Protein AF-A0A352QQM8-F1 (afdb_monomer)

Solvent-accessible surface area (backbone atoms only — not comparable to full-atom values): 3737 Å² total; per-residue (Å²): 138,89,84,88,84,88,72,93,51,65,81,75,49,56,80,35,88,63,42,75,41,72,53,96,93,37,83,76,47,76,38,35,50,70,57,36,46,74,67,58,44,69,63,30,51,55,48,54,58,62,49,57,69,65,72,76,113

Foldseek 3Di:
DDDDDDDPAVVVQLPPQKDFDDDPNDGPDIDHLVVVCVVCDPSVVSVCVRVVVVVVD

Secondary structure (DSSP, 8-state):
-------SSHHHHTT-S-EEEEETTEEEEEE-HHHHHHHTSHHHHHHHHHHHTTS--

Radius of gyration: 11.67 Å; Cα contacts (8 Å, |Δi|>4): 50; chains: 1; bounding box: 28×24×33 Å

pLDDT: mean 84.85, std 12.96, range [40.75, 94.75]

Sequence (57 aa):
RTTLVIAHRLSTVEHADQVLVLDGGKLVEQGTHAQLLARGGLYAHLHRMQFRESEAG

Structure (mmCIF, N/CA/C/O backbone):
data_AF-A0A352QQM8-F1
#
_entry.id   AF-A0A352QQM8-F1
#
loop_
_atom_site.group_PDB
_atom_site.id
_atom_site.type_symbol
_atom_site.label_atom_id
_atom_site.label_alt_id
_atom_site.label_comp_id
_atom_site.label_asym_id
_atom_site.label_entity_id
_atom_site.label_seq_id
_atom_site.pdbx_PDB_ins_code
_atom_site.Cartn_x
_atom_site.Cartn_y
_atom_site.Cartn_z
_atom_site.occupancy
_atom_site.B_iso_or_equiv
_atom_site.auth_seq_id
_atom_site.auth_comp_id
_atom_site.auth_asym_id
_atom_site.auth_atom_id
_atom_site.pdbx_PDB_model_num
ATOM 1 N N . ARG A 1 1 ? 14.460 1.112 12.103 1.00 83.31 1 ARG A N 1
ATOM 2 C CA . ARG A 1 1 ? 13.673 2.368 12.033 1.00 83.31 1 ARG A CA 1
ATOM 3 C C . ARG A 1 1 ? 12.443 2.047 11.210 1.00 83.31 1 ARG A C 1
ATOM 5 O O . ARG A 1 1 ? 12.621 1.464 10.154 1.00 83.31 1 ARG A O 1
ATOM 12 N N . THR A 1 2 ? 11.251 2.363 11.700 1.00 89.00 2 THR A N 1
ATOM 13 C CA . THR A 1 2 ? 9.993 2.051 11.007 1.00 89.00 2 THR A CA 1
ATOM 14 C C . THR A 1 2 ? 9.324 3.357 10.621 1.00 89.00 2 THR A C 1
ATOM 16 O O . THR A 1 2 ? 9.245 4.259 11.454 1.00 89.00 2 THR A O 1
ATOM 19 N N . THR A 1 3 ? 8.870 3.455 9.376 1.00 89.62 3 THR A N 1
ATOM 20 C CA . THR A 1 3 ? 8.192 4.639 8.845 1.00 89.62 3 THR A CA 1
ATOM 21 C C . THR A 1 3 ? 6.826 4.215 8.334 1.00 89.62 3 THR A C 1
ATOM 23 O O . THR A 1 3 ? 6.728 3.282 7.542 1.00 89.62 3 THR A O 1
ATOM 26 N N . LEU A 1 4 ? 5.779 4.896 8.791 1.00 90.38 4 LEU A N 1
ATOM 27 C CA . LEU A 1 4 ? 4.420 4.720 8.296 1.00 90.38 4 LEU A CA 1
ATOM 28 C C . LEU A 1 4 ? 4.047 5.959 7.486 1.00 90.38 4 LEU A C 1
ATOM 30 O O . LEU A 1 4 ? 4.161 7.075 7.990 1.00 90.38 4 LEU A O 1
ATOM 34 N N . VAL A 1 5 ? 3.609 5.760 6.245 1.00 88.31 5 VAL A N 1
ATOM 35 C CA . VAL A 1 5 ? 3.205 6.844 5.345 1.00 88.31 5 VAL A CA 1
ATOM 36 C C . VAL A 1 5 ? 1.768 6.607 4.903 1.00 88.31 5 VAL A C 1
ATOM 38 O O . VAL A 1 5 ? 1.438 5.533 4.408 1.00 88.31 5 VAL A O 1
ATOM 41 N N . ILE A 1 6 ? 0.925 7.624 5.071 1.00 89.50 6 ILE A N 1
ATOM 42 C CA . ILE A 1 6 ? -0.427 7.672 4.511 1.00 89.50 6 ILE A CA 1
ATOM 43 C C . ILE A 1 6 ? -0.385 8.712 3.398 1.00 89.50 6 ILE A C 1
ATOM 45 O O . ILE A 1 6 ? -0.089 9.878 3.653 1.00 89.50 6 ILE A O 1
ATOM 49 N N . ALA A 1 7 ? -0.635 8.291 2.162 1.00 84.81 7 ALA A N 1
ATOM 50 C CA . ALA A 1 7 ? -0.551 9.163 1.001 1.00 84.81 7 ALA A CA 1
ATOM 51 C C . ALA A 1 7 ? -1.757 8.976 0.085 1.00 84.81 7 ALA A C 1
ATOM 53 O O . ALA A 1 7 ? -2.249 7.868 -0.110 1.00 84.81 7 ALA A O 1
ATOM 54 N N . HIS A 1 8 ? -2.186 10.082 -0.520 1.00 83.06 8 HIS A N 1
ATOM 55 C CA . HIS A 1 8 ? -3.195 10.071 -1.577 1.00 83.06 8 HIS A CA 1
ATOM 56 C C . HIS A 1 8 ? -2.591 9.820 -2.962 1.00 83.06 8 HIS A C 1
ATOM 58 O O . HIS A 1 8 ? -3.322 9.462 -3.877 1.00 83.06 8 HIS A O 1
ATOM 64 N N . ARG A 1 9 ? -1.273 10.002 -3.134 1.00 80.69 9 ARG A N 1
ATOM 65 C CA . ARG A 1 9 ? -0.562 9.762 -4.398 1.00 80.69 9 ARG A CA 1
ATOM 66 C C . ARG A 1 9 ? 0.094 8.388 -4.358 1.00 80.69 9 ARG A C 1
ATOM 68 O O . ARG A 1 9 ? 0.878 8.118 -3.447 1.00 80.69 9 ARG A O 1
ATOM 75 N N . LEU A 1 10 ? -0.181 7.548 -5.354 1.00 81.31 10 LEU A N 1
ATOM 76 C CA . LEU A 1 10 ? 0.390 6.204 -5.399 1.00 81.31 10 LEU A CA 1
ATOM 77 C C . LEU A 1 10 ? 1.911 6.204 -5.571 1.00 81.31 10 LEU A C 1
ATOM 79 O O . LEU A 1 10 ? 2.571 5.346 -4.996 1.00 81.31 10 LEU A O 1
ATOM 83 N N . SER A 1 11 ? 2.470 7.197 -6.265 1.00 81.69 11 SER A N 1
ATOM 84 C CA . SER A 1 11 ? 3.921 7.352 -6.446 1.00 81.69 11 SER A CA 1
ATOM 85 C C . SER A 1 11 ? 4.690 7.420 -5.119 1.00 81.69 11 SER A C 1
ATOM 87 O O . SER A 1 11 ? 5.851 7.044 -5.041 1.00 81.69 11 SER A O 1
ATOM 89 N N . THR A 1 12 ? 4.053 7.894 -4.041 1.00 81.75 12 THR A N 1
ATOM 90 C CA . THR A 1 12 ? 4.675 7.954 -2.710 1.00 81.75 12 THR A CA 1
ATOM 91 C C . THR A 1 12 ? 4.733 6.582 -2.033 1.00 81.75 12 THR A C 1
ATOM 93 O O . THR A 1 12 ? 5.636 6.335 -1.240 1.00 81.75 12 THR A O 1
ATOM 96 N N . VAL A 1 13 ? 3.786 5.687 -2.332 1.00 85.00 13 VAL A N 1
ATOM 97 C CA . VAL A 1 13 ? 3.708 4.340 -1.733 1.00 85.00 13 VAL A CA 1
ATOM 98 C C . VAL A 1 13 ? 4.294 3.249 -2.631 1.00 85.00 13 VAL A C 1
ATOM 100 O O . VAL A 1 13 ? 4.407 2.108 -2.199 1.00 85.00 13 VAL A O 1
ATOM 103 N N . GLU A 1 14 ? 4.688 3.582 -3.860 1.00 83.50 14 GLU A N 1
ATOM 104 C CA . GLU A 1 14 ? 5.297 2.657 -4.824 1.00 83.50 14 GLU A CA 1
ATOM 105 C C . GLU A 1 14 ? 6.604 2.038 -4.305 1.00 83.50 14 GLU A C 1
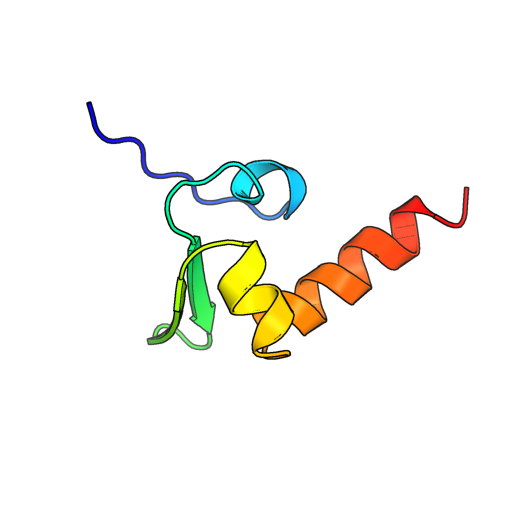ATOM 107 O O . GLU A 1 14 ? 6.847 0.848 -4.487 1.00 83.50 14 GLU A O 1
ATOM 112 N N . HIS A 1 15 ? 7.408 2.824 -3.587 1.00 84.81 15 HIS A N 1
ATOM 113 C CA . HIS A 1 15 ? 8.669 2.377 -2.986 1.00 84.81 15 HIS A CA 1
ATOM 114 C C . HIS A 1 15 ? 8.514 1.801 -1.574 1.00 84.81 15 HIS A C 1
ATOM 116 O O . HIS A 1 15 ? 9.513 1.548 -0.905 1.00 84.81 15 HIS A O 1
ATOM 122 N N . ALA A 1 16 ? 7.285 1.640 -1.080 1.00 88.50 16 ALA A N 1
ATOM 123 C CA . ALA A 1 16 ? 7.078 1.082 0.244 1.00 88.50 16 ALA A CA 1
ATOM 124 C C . ALA A 1 16 ? 7.390 -0.420 0.244 1.00 88.50 16 ALA A C 1
ATOM 126 O O . ALA A 1 16 ? 6.905 -1.169 -0.607 1.00 88.50 16 ALA A O 1
ATOM 127 N N . ASP A 1 17 ? 8.120 -0.871 1.266 1.00 89.50 17 ASP A N 1
ATOM 128 C CA . ASP A 1 17 ? 8.364 -2.300 1.505 1.00 89.50 17 ASP A CA 1
ATOM 129 C C . ASP A 1 17 ? 7.045 -3.074 1.683 1.00 89.50 17 ASP A C 1
ATOM 131 O O . ASP A 1 17 ? 6.952 -4.265 1.383 1.00 89.50 17 ASP A O 1
ATOM 135 N N . GLN A 1 18 ? 6.003 -2.386 2.162 1.00 91.56 18 GLN A N 1
ATOM 136 C CA . GLN A 1 18 ? 4.664 -2.924 2.323 1.00 91.56 18 GLN A CA 1
ATOM 137 C C . GLN A 1 18 ? 3.599 -1.837 2.150 1.00 91.56 18 GLN A C 1
ATOM 139 O O . GLN A 1 18 ? 3.696 -0.749 2.715 1.00 91.56 18 GLN A O 1
ATOM 144 N N . VAL A 1 19 ? 2.546 -2.171 1.411 1.00 93.06 19 VAL A N 1
ATOM 145 C CA . VAL A 1 19 ? 1.373 -1.335 1.167 1.00 93.06 19 VAL A CA 1
ATOM 146 C C . VAL A 1 19 ? 0.156 -1.982 1.824 1.00 93.06 19 VAL A C 1
ATOM 148 O O . VAL A 1 19 ? -0.057 -3.191 1.708 1.00 93.06 19 VAL A O 1
ATOM 151 N N . LEU A 1 20 ? -0.640 -1.165 2.514 1.00 93.25 20 LEU A N 1
ATOM 152 C CA . LEU A 1 20 ? -1.910 -1.544 3.126 1.00 93.25 20 LEU A CA 1
ATOM 153 C C . LEU A 1 20 ? -3.024 -0.716 2.487 1.00 93.25 20 LEU A C 1
ATOM 155 O O . LEU A 1 20 ? -2.961 0.512 2.483 1.00 93.25 20 LEU A O 1
ATOM 159 N N . VAL A 1 21 ? -4.044 -1.387 1.962 1.00 91.81 21 VAL A N 1
ATOM 160 C CA . VAL A 1 21 ? -5.206 -0.748 1.343 1.00 91.81 21 VAL A CA 1
ATOM 161 C C . VAL A 1 21 ? -6.376 -0.834 2.303 1.00 91.81 21 VAL A C 1
ATOM 163 O O . VAL A 1 21 ? -6.809 -1.926 2.676 1.00 91.81 21 VAL A O 1
ATOM 166 N N . LEU A 1 22 ? -6.885 0.330 2.693 1.00 91.44 22 LEU A N 1
ATOM 167 C CA . LEU A 1 22 ? -8.062 0.451 3.538 1.00 91.44 22 LEU A CA 1
ATOM 168 C C . LEU A 1 22 ? -9.267 0.849 2.688 1.00 91.44 22 LEU A C 1
ATOM 170 O O . LEU A 1 22 ? -9.188 1.805 1.922 1.00 91.44 22 LEU A O 1
ATOM 174 N N . ASP A 1 23 ? -10.382 0.151 2.878 1.00 89.38 23 ASP A N 1
ATOM 175 C CA . ASP A 1 23 ? -11.682 0.503 2.310 1.00 89.38 23 ASP A CA 1
ATOM 176 C C . ASP A 1 23 ? -12.777 0.306 3.365 1.00 89.38 23 ASP A C 1
ATOM 178 O O . ASP A 1 23 ? -12.773 -0.674 4.113 1.00 89.38 23 ASP A O 1
ATOM 182 N N . GLY A 1 24 ? -13.672 1.287 3.502 1.00 91.25 24 GLY A N 1
ATOM 183 C CA . GLY A 1 24 ? -14.738 1.268 4.512 1.00 91.25 24 GLY A CA 1
ATOM 184 C C . GLY A 1 24 ? -14.260 1.049 5.959 1.00 91.25 24 GLY A C 1
ATOM 185 O O . GLY A 1 24 ? -14.966 0.428 6.752 1.00 91.25 24 GLY A O 1
ATOM 186 N N . GLY A 1 25 ? -13.045 1.495 6.303 1.00 92.75 25 GLY A N 1
ATOM 187 C CA . GLY A 1 25 ? -12.443 1.282 7.627 1.00 92.75 25 GLY A CA 1
ATOM 188 C C . GLY A 1 25 ? -11.893 -0.131 7.866 1.00 92.75 25 GLY A C 1
ATOM 189 O O . GLY A 1 25 ? -11.577 -0.475 9.003 1.00 92.75 25 GLY A O 1
ATOM 190 N N . LYS A 1 26 ? -11.769 -0.956 6.820 1.00 94.19 26 LYS A N 1
ATOM 191 C CA . LYS A 1 26 ? -11.222 -2.317 6.887 1.00 94.19 26 LYS A CA 1
ATOM 192 C C . LYS A 1 26 ? -9.995 -2.457 5.995 1.00 94.19 26 LYS A C 1
ATOM 194 O O . LYS A 1 26 ? -9.929 -1.863 4.925 1.00 94.19 26 LYS A O 1
ATOM 199 N N . LEU A 1 27 ? -9.041 -3.280 6.426 1.00 93.00 27 LEU A N 1
ATOM 200 C CA . LEU A 1 27 ? -7.912 -3.695 5.597 1.00 93.00 27 LEU A CA 1
ATOM 201 C C . LEU A 1 27 ? -8.404 -4.694 4.552 1.00 93.00 27 LEU A C 1
ATOM 203 O O . LEU A 1 27 ? -8.757 -5.820 4.897 1.00 93.00 27 LEU A O 1
ATOM 207 N N . VAL A 1 28 ? -8.448 -4.264 3.294 1.00 94.62 28 VAL A N 1
ATOM 208 C CA . VAL A 1 28 ? -8.929 -5.090 2.179 1.00 94.62 28 VAL A CA 1
ATOM 209 C C . VAL A 1 28 ? -7.791 -5.752 1.416 1.00 94.62 28 VAL A C 1
ATOM 211 O O . VAL A 1 28 ? -7.950 -6.873 0.941 1.00 94.62 28 VAL A O 1
ATOM 214 N N . GLU A 1 29 ? -6.624 -5.108 1.344 1.00 94.38 29 GLU A N 1
ATOM 215 C CA . GLU A 1 29 ? -5.441 -5.683 0.708 1.00 94.38 29 GLU A CA 1
ATOM 216 C C . GLU A 1 29 ? -4.154 -5.301 1.440 1.00 94.38 29 GLU A C 1
ATOM 218 O O . GLU A 1 29 ? -4.030 -4.221 2.016 1.00 94.38 29 GLU A O 1
ATOM 223 N N . GLN A 1 30 ? -3.173 -6.200 1.383 1.00 94.75 30 GLN A N 1
ATOM 224 C CA . GLN A 1 30 ? -1.837 -6.000 1.932 1.00 94.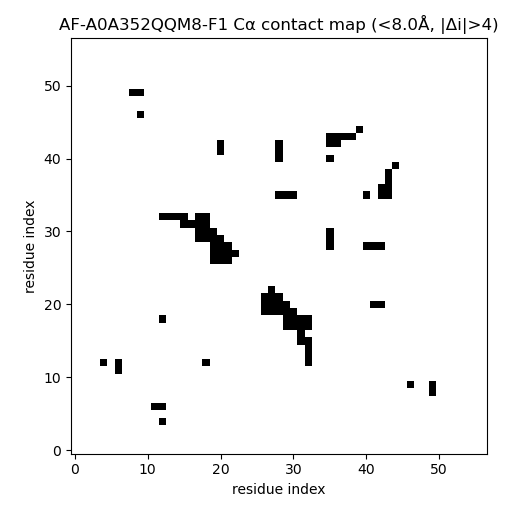75 30 GLN A CA 1
ATOM 225 C C . GLN A 1 30 ? -0.810 -6.753 1.083 1.00 94.75 30 GLN A C 1
ATOM 227 O O . GLN A 1 30 ? -1.052 -7.898 0.680 1.00 94.75 30 GLN A O 1
ATOM 232 N N . GLY A 1 31 ? 0.332 -6.119 0.818 1.00 93.38 31 GLY A N 1
ATOM 233 C CA . GLY A 1 31 ? 1.432 -6.708 0.053 1.00 93.38 31 GLY A CA 1
ATOM 234 C C . GLY A 1 31 ? 2.414 -5.661 -0.458 1.00 93.38 31 GLY A C 1
ATOM 235 O O . GLY A 1 31 ? 2.307 -4.487 -0.120 1.00 93.38 31 GLY A O 1
ATOM 236 N N . THR A 1 32 ? 3.371 -6.080 -1.279 1.00 92.88 32 THR A N 1
ATOM 237 C CA . THR A 1 32 ? 4.225 -5.144 -2.023 1.00 92.88 32 THR A CA 1
ATOM 238 C C . THR A 1 32 ? 3.459 -4.541 -3.200 1.00 92.88 32 THR A C 1
ATOM 240 O O . 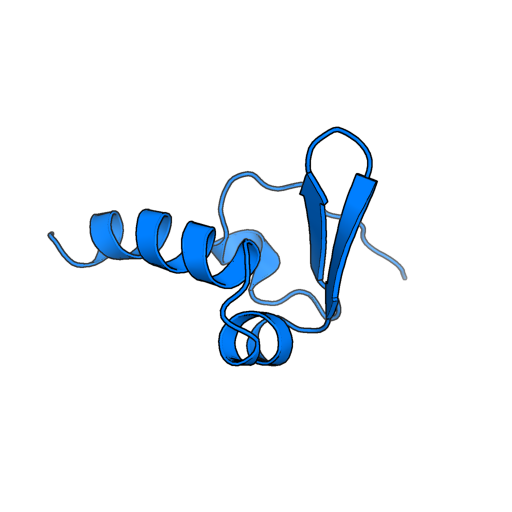THR A 1 32 ? 2.467 -5.111 -3.664 1.00 92.88 32 THR A O 1
ATOM 243 N N . HIS A 1 33 ? 3.948 -3.420 -3.736 1.00 90.06 33 HIS A N 1
ATOM 244 C CA . HIS A 1 33 ? 3.391 -2.798 -4.941 1.00 90.06 33 HIS A CA 1
ATOM 245 C C . HIS A 1 33 ? 3.181 -3.816 -6.081 1.00 90.06 33 HIS A C 1
ATOM 2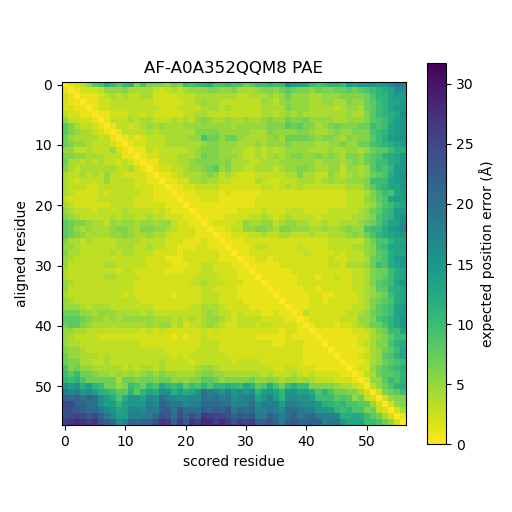47 O O . HIS A 1 33 ? 2.072 -3.963 -6.595 1.00 90.06 33 HIS A O 1
ATOM 253 N N . ALA A 1 34 ? 4.213 -4.604 -6.404 1.00 90.75 34 ALA A N 1
ATOM 254 C CA . ALA A 1 34 ? 4.150 -5.616 -7.460 1.00 90.75 34 ALA A CA 1
ATOM 255 C C . ALA A 1 34 ? 3.107 -6.715 -7.184 1.00 90.75 34 ALA A C 1
ATOM 257 O O . ALA A 1 34 ? 2.381 -7.122 -8.090 1.00 90.75 34 ALA A O 1
ATOM 258 N N . GLN A 1 35 ? 2.993 -7.182 -5.935 1.00 93.38 35 GLN A N 1
ATOM 259 C CA . GLN A 1 35 ? 2.009 -8.204 -5.559 1.00 93.38 35 GLN A CA 1
ATOM 260 C C . GLN A 1 35 ? 0.575 -7.688 -5.692 1.00 93.38 35 GLN A C 1
ATOM 262 O O . GLN A 1 35 ? -0.298 -8.403 -6.183 1.00 93.38 35 GLN A O 1
ATOM 267 N N . LEU A 1 36 ? 0.326 -6.453 -5.258 1.00 92.56 36 LEU A N 1
ATOM 268 C CA . LEU A 1 36 ? -0.996 -5.837 -5.325 1.00 92.56 36 LEU A CA 1
ATOM 269 C C . LEU A 1 36 ? -1.404 -5.509 -6.766 1.00 92.56 36 LEU A C 1
ATOM 271 O O . LEU A 1 36 ? -2.561 -5.708 -7.137 1.00 92.56 36 LEU A O 1
ATOM 275 N N . LEU A 1 37 ? -0.456 -5.086 -7.608 1.00 90.94 37 LEU A N 1
ATOM 276 C CA . LEU A 1 37 ? -0.694 -4.934 -9.043 1.00 90.94 37 LEU A CA 1
ATOM 277 C C . LEU A 1 37 ? -1.041 -6.266 -9.712 1.00 90.94 37 LEU A C 1
ATOM 279 O O . LEU A 1 37 ? -2.030 -6.337 -10.441 1.00 90.94 37 LEU A O 1
ATOM 283 N N . ALA A 1 38 ? -0.276 -7.325 -9.428 1.00 92.38 38 ALA A N 1
ATOM 284 C 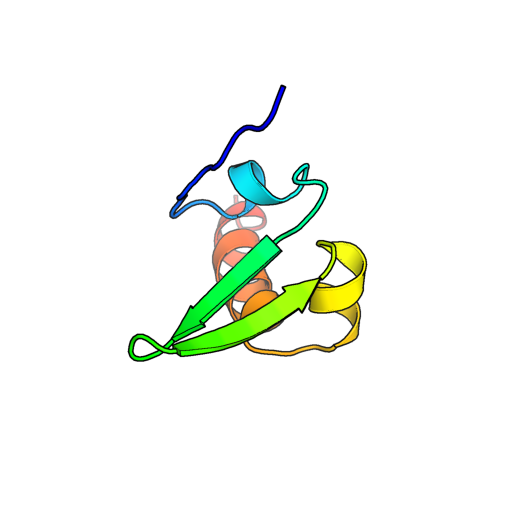CA . ALA A 1 38 ? -0.511 -8.657 -9.986 1.00 92.38 38 ALA A CA 1
ATOM 285 C C . ALA A 1 38 ? -1.863 -9.251 -9.557 1.00 92.38 38 ALA A C 1
ATOM 287 O O . ALA A 1 38 ? -2.495 -9.969 -10.328 1.00 92.38 38 ALA A O 1
ATOM 288 N N . ARG A 1 39 ? -2.334 -8.926 -8.345 1.00 93.69 39 ARG A N 1
ATOM 289 C CA . ARG A 1 39 ? -3.665 -9.317 -7.853 1.00 93.69 39 ARG A CA 1
ATOM 290 C C . ARG A 1 39 ? -4.812 -8.634 -8.592 1.00 93.69 39 ARG A C 1
ATOM 292 O O . ARG A 1 39 ? -5.920 -9.157 -8.586 1.00 93.69 39 ARG A O 1
ATOM 299 N N . GLY A 1 40 ? -4.572 -7.475 -9.205 1.00 90.69 40 GLY A N 1
ATOM 300 C CA . GLY A 1 40 ? -5.594 -6.759 -9.968 1.00 90.69 40 GLY A CA 1
ATOM 301 C C . GLY A 1 40 ? -6.738 -6.178 -9.125 1.00 90.69 40 GLY A C 1
ATOM 302 O O . GLY A 1 40 ? -7.761 -5.813 -9.702 1.00 90.69 40 GLY A O 1
ATOM 303 N N . GLY A 1 41 ? -6.566 -6.084 -7.801 1.00 92.75 41 GLY A N 1
ATOM 304 C CA . GLY A 1 41 ? -7.575 -5.621 -6.844 1.00 92.75 41 GLY A CA 1
ATOM 305 C C . GLY A 1 41 ? -7.827 -4.108 -6.852 1.00 92.75 41 GLY A C 1
ATOM 306 O O . GLY A 1 41 ? -7.564 -3.406 -7.835 1.00 92.75 41 GLY A O 1
ATOM 307 N N . LEU A 1 42 ? -8.322 -3.591 -5.726 1.00 91.44 42 LEU A N 1
ATOM 308 C CA . LEU A 1 42 ? -8.598 -2.170 -5.513 1.00 91.44 42 LEU A CA 1
ATOM 309 C C . LEU A 1 42 ? -7.331 -1.331 -5.690 1.00 91.44 42 LEU A C 1
ATOM 311 O O . LEU A 1 42 ? -7.376 -0.296 -6.353 1.00 91.44 42 LEU A O 1
ATOM 315 N N . TYR A 1 43 ? -6.188 -1.805 -5.187 1.00 91.88 43 TYR A N 1
ATOM 316 C CA . TYR A 1 43 ? -4.907 -1.124 -5.396 1.00 91.88 43 TYR A CA 1
ATOM 317 C C . TYR A 1 43 ? -4.597 -0.906 -6.881 1.00 91.88 43 TYR A C 1
ATOM 319 O O . TYR A 1 43 ? -4.303 0.208 -7.312 1.00 91.88 43 TYR A O 1
ATOM 327 N N . ALA A 1 44 ? -4.698 -1.969 -7.683 1.00 91.88 44 ALA A N 1
ATOM 328 C CA . ALA A 1 44 ? -4.414 -1.919 -9.113 1.00 91.88 44 ALA A CA 1
ATOM 329 C C . ALA A 1 44 ? -5.435 -1.057 -9.869 1.00 91.88 44 ALA A C 1
ATOM 331 O O . ALA A 1 44 ? -5.093 -0.400 -10.853 1.00 91.88 44 ALA A O 1
ATOM 332 N N . HIS A 1 45 ? -6.690 -1.039 -9.415 1.00 90.38 45 HIS A N 1
ATOM 333 C CA . HIS A 1 45 ? -7.715 -0.154 -9.957 1.00 90.38 45 HIS A CA 1
ATOM 334 C C . HIS A 1 45 ? -7.387 1.325 -9.696 1.00 90.38 45 HIS A C 1
ATOM 336 O O . HIS A 1 45 ? -7.369 2.111 -10.642 1.00 90.38 45 HIS A O 1
ATOM 342 N N . LEU A 1 46 ? -7.041 1.685 -8.455 1.00 87.06 46 LEU A N 1
ATOM 343 C CA . LEU A 1 46 ? -6.602 3.037 -8.085 1.00 87.06 46 LEU 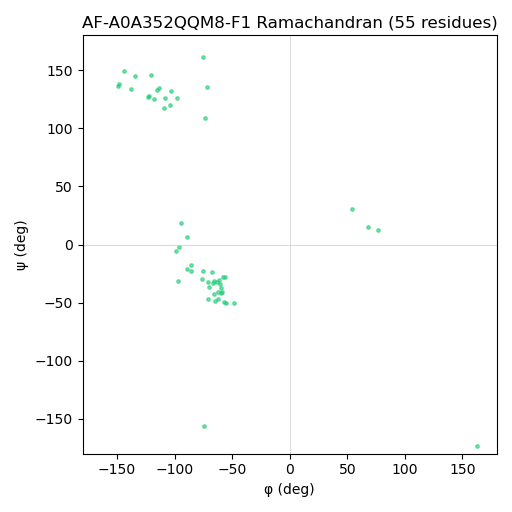A CA 1
ATOM 344 C C . LEU A 1 46 ? -5.346 3.456 -8.858 1.00 87.06 46 LEU A C 1
ATOM 346 O O . LEU A 1 46 ? -5.280 4.574 -9.368 1.00 87.06 46 LEU A O 1
ATOM 350 N N . HIS A 1 47 ? -4.389 2.538 -9.013 1.00 88.25 47 HIS A N 1
ATOM 351 C CA . HIS A 1 47 ? -3.188 2.755 -9.813 1.00 88.25 47 HIS A CA 1
ATOM 352 C C . HIS A 1 47 ? -3.514 3.116 -11.259 1.00 88.25 47 HIS A C 1
ATOM 354 O O . HIS A 1 47 ? -3.036 4.123 -11.772 1.00 88.25 47 HIS A O 1
ATOM 360 N N . ARG A 1 48 ? -4.381 2.340 -11.918 1.00 87.12 48 ARG A N 1
ATOM 361 C CA . ARG A 1 48 ? -4.785 2.624 -13.301 1.00 87.12 48 ARG A CA 1
ATOM 362 C C . ARG A 1 48 ? -5.467 3.981 -13.452 1.00 87.12 48 ARG A C 1
ATOM 364 O O . ARG A 1 48 ? -5.296 4.604 -14.492 1.00 87.12 48 ARG A O 1
ATOM 371 N N . MET A 1 49 ? -6.224 4.437 -12.453 1.00 84.56 49 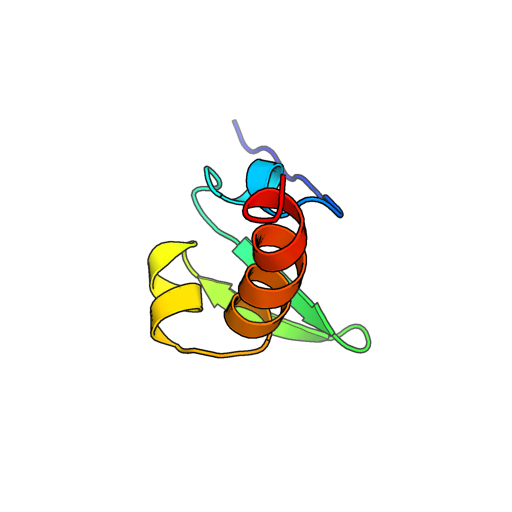MET A N 1
ATOM 372 C CA . MET A 1 49 ? -6.871 5.752 -12.500 1.00 84.56 49 MET A CA 1
ATOM 373 C C . MET A 1 49 ? -5.860 6.897 -12.365 1.00 84.56 49 MET A C 1
ATOM 375 O O . MET A 1 49 ? -5.886 7.809 -13.182 1.00 84.56 49 MET A O 1
ATOM 379 N N . GLN A 1 50 ? -4.931 6.823 -11.405 1.00 78.81 50 GLN A N 1
ATOM 380 C CA . GLN A 1 50 ? -3.945 7.893 -11.184 1.00 78.81 50 GLN A CA 1
ATOM 381 C C . GLN A 1 50 ? -2.875 7.987 -12.279 1.00 78.81 50 GLN A C 1
ATOM 383 O O . GLN A 1 50 ? -2.405 9.080 -12.589 1.00 78.81 50 GLN A O 1
ATOM 388 N N . PHE A 1 51 ? -2.492 6.863 -12.885 1.00 71.56 51 PHE A N 1
ATOM 389 C CA . PHE A 1 51 ? -1.480 6.862 -13.943 1.00 71.56 51 PHE A CA 1
ATOM 390 C C . PHE A 1 51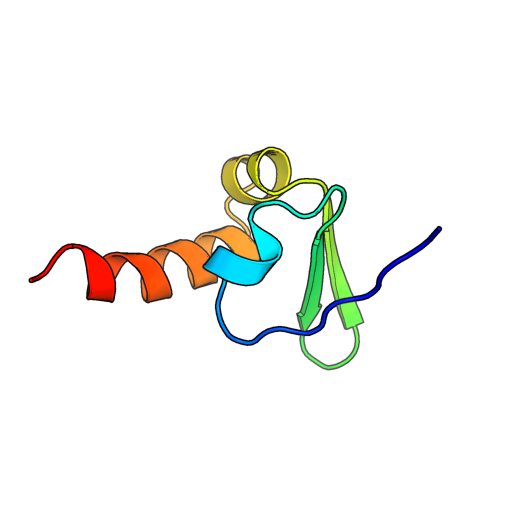 ? -2.064 7.133 -15.338 1.00 71.56 51 PHE A C 1
ATOM 392 O O . PHE A 1 51 ? -1.355 7.684 -16.175 1.00 71.56 51 PHE A O 1
ATOM 399 N N . ARG A 1 52 ? -3.365 6.885 -15.580 1.00 59.81 52 ARG A N 1
ATOM 400 C CA . ARG A 1 52 ? -4.030 7.334 -16.823 1.00 59.81 52 ARG A CA 1
ATOM 401 C C . ARG A 1 52 ? -4.034 8.852 -16.988 1.00 59.81 52 ARG A C 1
ATOM 403 O O . ARG A 1 52 ? -4.003 9.322 -18.117 1.00 59.81 52 ARG A O 1
ATOM 410 N N . GLU A 1 53 ? -4.069 9.604 -15.892 1.00 54.00 53 GLU A N 1
ATOM 411 C CA . GLU A 1 53 ? -3.972 11.069 -15.938 1.00 54.00 53 GLU A CA 1
ATOM 412 C C . GLU A 1 53 ? -2.538 11.556 -16.201 1.00 54.00 53 GLU A C 1
ATOM 414 O O . GLU A 1 53 ? -2.360 12.662 -16.700 1.00 54.00 53 GLU A O 1
ATOM 419 N N . SER A 1 54 ? -1.518 10.738 -15.909 1.00 52.06 54 SER A N 1
ATOM 420 C CA . SER A 1 54 ? -0.105 11.119 -16.066 1.00 52.06 54 SER A CA 1
ATOM 421 C C . SER A 1 54 ? 0.473 10.817 -17.458 1.00 52.06 54 SER A C 1
ATOM 423 O O . SER A 1 54 ? 1.457 11.440 -17.836 1.00 52.06 54 SER A O 1
ATOM 425 N N . GLU A 1 55 ? -0.124 9.900 -18.230 1.00 47.06 55 GLU A N 1
ATOM 426 C CA . GLU A 1 55 ? 0.329 9.541 -19.593 1.00 47.06 55 GLU A CA 1
ATOM 427 C C . GLU A 1 55 ? -0.422 10.275 -20.723 1.00 47.06 55 GLU A C 1
ATOM 429 O O . GLU A 1 55 ? -0.109 10.091 -21.897 1.00 47.06 55 GLU A O 1
ATOM 434 N N . ALA A 1 56 ? -1.411 11.112 -20.394 1.00 46.00 56 ALA A N 1
ATOM 435 C CA . ALA A 1 56 ? -2.176 11.905 -21.365 1.00 46.00 56 ALA A CA 1
ATOM 436 C C . ALA A 1 56 ? -1.636 13.341 -21.565 1.00 46.00 56 ALA A C 1
ATOM 438 O O . ALA A 1 56 ? -2.374 14.201 -22.050 1.00 46.00 56 ALA A O 1
ATOM 439 N N . GLY A 1 57 ? -0.384 13.603 -21.169 1.00 40.75 57 GLY A N 1
ATOM 440 C CA . GLY A 1 57 ? 0.303 14.895 -21.302 1.00 40.75 57 GLY A CA 1
ATOM 441 C C . GLY A 1 57 ? 1.404 14.876 -22.349 1.00 40.75 57 GLY A C 1
ATOM 442 O O . GLY A 1 57 ? 2.231 13.941 -22.296 1.00 40.75 57 GLY A O 1
#

Mean predicted aligned error: 5.38 Å

Nearest P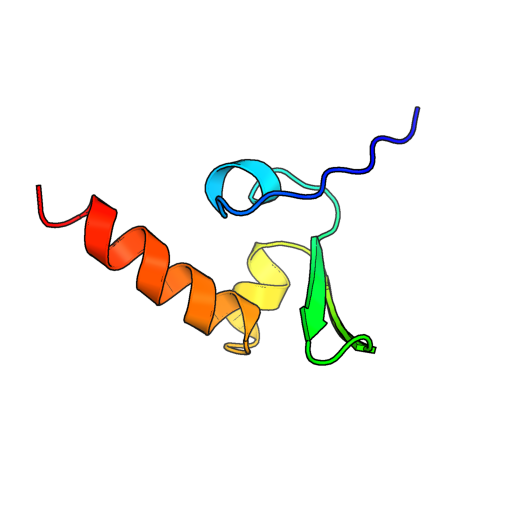DB structures (foldseek):
  7qks-assembly1_A  TM=9.437E-01  e=1.639E-03  Komagataella phaffii CBS 7435
  6bzr-assembly1_B  TM=9.799E-01  e=1.889E-03  Homo sapiens
  6bzr-assembly2_A  TM=9.824E-01  e=3.105E-03  Homo sapiens
  5kpi-assembly2_B  TM=9.127E-01  e=1.422E-03  Mus musculus
  6p7f-assembly1_A  TM=9.951E-01  e=5.478E-03  Homo sapiens